Protein AF-A0A133XNL2-F1 (afdb_monomer_lite)

Secondary structure (DSSP, 8-state):
----EEEEE-SPPTT---S-SEEEESSS--SS-EEEEETTEEEEE--EEEEPPGGGSS-TTSPTTSHHHHTT-EEEE--EEE-TT--EEEEEEEE-TT--EEEEEEEEETTEEEEEEE-------------

Foldseek 3Di:
DAQWEWEQEPDQAPVNADARSIWTFDPDPSPNWYWYDDQFAIWTFPWDKDFDQLVPFPCSPDDPPDPRSVHVRIDTDTDTHQDQVDAAKTKIWDAHPVRDIWIKIFGDDRRGTPDMHTDPDDPDDPPPPDD

Organism: NCBI:txid281362

Radius of gyration: 19.34 Å; chains: 1; bounding box: 40×34×70 Å

Sequence (131 aa):
MSMFDNIRCEVPLPDDFEGDPLFQTKDFERVLATHVIRGDGLYLDDGHYETVPKAERPNPDAADGTLEDLKGSLRWAPNLVHHPEAHGIVNFYGDDAAGTLHEYEAKFMDGQLIGIKVRTDFPKADVIDSE

Structure (mmCIF, N/CA/C/O backbone):
data_AF-A0A133XNL2-F1
#
_entry.id   AF-A0A133XNL2-F1
#
loop_
_atom_site.group_PDB
_atom_site.id
_atom_site.type_symbol
_atom_site.label_atom_id
_atom_site.label_alt_id
_atom_site.label_comp_id
_atom_site.label_asym_id
_atom_site.label_entity_id
_atom_site.label_seq_id
_atom_site.pdbx_PDB_ins_code
_atom_site.Cartn_x
_atom_site.Cartn_y
_atom_site.Cartn_z
_atom_site.occupancy
_atom_site.B_iso_or_equiv
_atom_site.auth_seq_id
_atom_site.auth_comp_id
_atom_site.auth_asym_id
_atom_site.auth_atom_id
_atom_site.pdbx_PDB_model_num
ATOM 1 N N . MET A 1 1 ? 17.075 1.245 11.397 1.00 44.81 1 MET A N 1
ATOM 2 C CA . MET A 1 1 ? 15.791 1.207 10.669 1.00 44.81 1 MET A CA 1
ATOM 3 C C . MET A 1 1 ? 15.162 -0.135 10.969 1.00 44.81 1 MET A C 1
ATOM 5 O O . MET A 1 1 ? 15.850 -1.137 10.827 1.00 44.81 1 MET A O 1
ATOM 9 N N . SER A 1 2 ? 13.952 -0.148 11.517 1.00 50.03 2 SER A N 1
ATOM 10 C CA . SER A 1 2 ? 13.251 -1.400 11.804 1.00 50.03 2 SER A CA 1
ATOM 11 C C . SER A 1 2 ? 12.482 -1.840 10.557 1.00 50.03 2 SER A C 1
ATOM 13 O O . SER A 1 2 ? 12.060 -1.000 9.765 1.00 50.03 2 SER A O 1
ATOM 15 N N . MET A 1 3 ? 12.405 -3.151 10.358 1.00 75.50 3 MET A N 1
ATOM 16 C CA . MET A 1 3 ? 11.792 -3.814 9.214 1.00 75.50 3 MET A CA 1
ATOM 17 C C . MET A 1 3 ? 10.310 -4.001 9.545 1.00 75.50 3 MET A C 1
ATOM 19 O O . MET A 1 3 ? 9.989 -4.760 10.454 1.00 75.50 3 MET A O 1
ATOM 23 N N . PHE A 1 4 ? 9.430 -3.245 8.896 1.00 86.44 4 PHE A N 1
ATOM 24 C CA . PHE A 1 4 ? 7.990 -3.261 9.151 1.00 86.44 4 PHE A CA 1
ATOM 25 C C . PHE A 1 4 ? 7.236 -3.417 7.838 1.00 86.44 4 PHE A C 1
ATOM 27 O O . PHE A 1 4 ? 7.731 -3.010 6.787 1.00 86.44 4 PHE A O 1
ATOM 34 N N . ASP A 1 5 ? 6.050 -4.003 7.920 1.00 91.19 5 ASP A N 1
ATOM 35 C CA . ASP A 1 5 ? 5.181 -4.148 6.761 1.00 91.19 5 ASP A CA 1
ATOM 36 C C . ASP A 1 5 ? 4.478 -2.823 6.468 1.00 91.19 5 ASP A C 1
ATOM 38 O O . ASP A 1 5 ? 4.344 -1.959 7.343 1.00 91.19 5 ASP A O 1
ATOM 42 N N . ASN A 1 6 ? 4.028 -2.669 5.229 1.00 94.12 6 ASN A N 1
ATOM 43 C CA . ASN A 1 6 ? 3.306 -1.487 4.786 1.00 94.12 6 ASN A CA 1
ATOM 44 C C . ASN A 1 6 ? 1.825 -1.805 4.566 1.00 94.12 6 ASN A C 1
ATOM 46 O O . ASN A 1 6 ? 1.455 -2.931 4.229 1.00 94.12 6 ASN A O 1
ATOM 50 N N . ILE A 1 7 ? 0.988 -0.786 4.731 1.00 95.06 7 ILE A N 1
ATOM 51 C CA . ILE A 1 7 ? -0.440 -0.791 4.440 1.00 95.06 7 ILE A CA 1
ATOM 52 C C . ILE A 1 7 ? -0.703 0.282 3.395 1.00 95.06 7 ILE A C 1
ATOM 54 O O . ILE A 1 7 ? -0.494 1.463 3.646 1.00 95.06 7 ILE A O 1
ATOM 58 N N . ARG A 1 8 ? -1.199 -0.125 2.231 1.00 94.62 8 ARG A N 1
ATOM 59 C CA . ARG A 1 8 ? -1.762 0.778 1.234 1.00 94.62 8 ARG A CA 1
ATOM 60 C C . ARG A 1 8 ? -3.274 0.837 1.421 1.00 94.62 8 ARG A C 1
ATOM 62 O O . ARG A 1 8 ? -3.956 -0.160 1.189 1.00 94.62 8 ARG A O 1
ATOM 69 N N . CYS A 1 9 ? -3.809 1.970 1.865 1.00 93.56 9 CYS A N 1
ATOM 70 C CA . CYS A 1 9 ? -5.252 2.117 2.079 1.00 93.56 9 CYS A CA 1
ATOM 71 C C . CYS A 1 9 ? -5.917 2.744 0.847 1.00 93.56 9 CYS A C 1
ATOM 73 O O . CYS A 1 9 ? -5.605 3.871 0.482 1.00 93.56 9 CYS A O 1
ATOM 75 N N . GLU A 1 10 ? -6.833 2.021 0.196 1.00 92.56 10 GLU A N 1
ATOM 76 C CA . GLU A 1 10 ? -7.592 2.519 -0.968 1.00 92.56 10 GLU A CA 1
ATOM 77 C C . GLU A 1 10 ? -8.991 3.046 -0.580 1.00 92.56 10 GLU A C 1
ATOM 79 O O . GLU A 1 10 ? -9.742 3.523 -1.430 1.00 92.56 10 GLU A O 1
ATOM 84 N N . VAL A 1 11 ? -9.355 2.958 0.703 1.00 91.62 11 VAL A N 1
ATOM 85 C CA . VAL A 1 11 ? -10.613 3.479 1.261 1.00 91.62 11 VAL A CA 1
ATOM 86 C C . VAL A 1 11 ? -10.372 4.875 1.850 1.00 91.62 11 VAL A C 1
ATOM 88 O O . VAL A 1 11 ? -9.321 5.074 2.465 1.00 91.62 11 VAL A O 1
ATOM 91 N N . PRO A 1 12 ? -11.320 5.828 1.715 1.00 91.44 12 PRO A N 1
ATOM 92 C CA . PRO A 1 12 ? -11.224 7.124 2.381 1.00 91.44 12 PRO A CA 1
ATOM 93 C C . PRO A 1 12 ? -11.030 6.977 3.893 1.00 91.44 12 PRO A C 1
ATOM 95 O O . PRO A 1 12 ? -11.738 6.205 4.547 1.00 91.44 12 PRO A O 1
ATOM 98 N N . LEU A 1 13 ? -10.071 7.723 4.436 1.00 92.44 13 LEU A N 1
ATOM 99 C CA . LEU A 1 13 ? -9.786 7.747 5.865 1.00 92.44 13 LEU A CA 1
ATOM 100 C C . LEU A 1 13 ? -10.761 8.689 6.598 1.00 92.44 13 LEU A C 1
ATOM 102 O O . LEU A 1 13 ? -11.260 9.646 6.009 1.00 92.44 13 LEU A O 1
ATOM 106 N N . PRO A 1 14 ? -11.085 8.402 7.871 1.00 89.81 14 PRO A N 1
ATOM 107 C CA . PRO A 1 14 ? -12.144 9.085 8.628 1.00 89.81 14 PRO A CA 1
ATOM 108 C C . PRO A 1 14 ? -11.877 10.566 8.954 1.00 89.81 14 PRO A C 1
ATOM 110 O O . PRO A 1 14 ? -12.775 11.248 9.443 1.00 89.81 14 PRO A O 1
ATOM 113 N N . ASP A 1 15 ? -10.658 11.042 8.740 1.00 88.19 15 ASP A N 1
ATOM 114 C CA . ASP A 1 15 ? -10.161 12.396 8.995 1.00 88.19 15 ASP A CA 1
ATOM 115 C C . ASP A 1 15 ? -9.858 13.177 7.707 1.00 88.19 15 ASP A C 1
ATOM 117 O O . ASP A 1 15 ? -9.212 14.221 7.770 1.00 88.19 15 ASP A O 1
ATOM 121 N N . ASP A 1 16 ? -10.315 12.674 6.555 1.00 83.81 16 ASP A N 1
ATOM 122 C CA . ASP A 1 16 ? -10.045 13.246 5.234 1.00 83.81 16 ASP A CA 1
ATOM 123 C C . ASP A 1 16 ? -8.535 13.419 4.964 1.00 83.81 16 ASP A C 1
ATOM 125 O O . ASP A 1 16 ? -8.114 14.389 4.337 1.00 83.81 16 ASP A O 1
ATOM 129 N N . PHE A 1 17 ? -7.709 12.480 5.450 1.00 83.56 17 PHE A N 1
ATOM 130 C CA . PHE A 1 17 ? -6.259 12.493 5.245 1.00 83.56 17 PHE A CA 1
ATOM 131 C C . PHE A 1 17 ? -5.885 12.680 3.766 1.00 83.56 17 PHE A C 1
ATOM 133 O O . PHE A 1 17 ? -6.224 11.865 2.902 1.00 83.56 17 PHE A O 1
ATOM 140 N N . GLU A 1 18 ? -5.117 13.736 3.497 1.00 76.94 18 GLU A N 1
ATOM 141 C CA . GLU A 1 18 ? -4.533 14.036 2.192 1.00 76.94 18 GLU A CA 1
ATOM 142 C C . GLU A 1 18 ? -3.014 13.803 2.252 1.00 76.94 18 GLU A C 1
ATOM 144 O O . GLU A 1 18 ? -2.251 14.620 2.771 1.00 76.94 18 GLU A O 1
ATOM 149 N N . GLY A 1 19 ? -2.558 12.668 1.722 1.00 72.31 19 GLY A N 1
ATOM 150 C CA . GLY A 1 19 ? -1.146 12.284 1.720 1.00 72.31 19 GLY A CA 1
ATOM 151 C C . GLY A 1 19 ? -0.878 11.039 0.878 1.00 72.31 19 GLY A C 1
ATOM 152 O O . GLY A 1 19 ? -1.772 10.537 0.195 1.00 72.31 19 GLY A O 1
ATOM 153 N N . ASP A 1 20 ? 0.363 10.546 0.911 1.00 78.75 20 ASP A N 1
ATOM 154 C CA . ASP A 1 20 ? 0.690 9.247 0.314 1.00 78.75 20 ASP A CA 1
ATOM 155 C C . ASP A 1 20 ? -0.061 8.156 1.096 1.00 78.75 20 ASP A C 1
ATOM 157 O O . ASP A 1 20 ? 0.145 8.044 2.306 1.00 78.75 20 ASP A O 1
ATOM 161 N N . PRO A 1 21 ? -0.943 7.352 0.470 1.00 83.12 21 PRO A N 1
ATOM 162 C CA . PRO A 1 21 ? -1.739 6.345 1.173 1.00 83.12 21 PRO A CA 1
ATOM 163 C C . PRO A 1 21 ? -0.916 5.114 1.593 1.00 83.12 21 PRO A C 1
ATOM 165 O O . PRO A 1 21 ? -1.471 4.018 1.705 1.00 83.12 21 PRO A O 1
ATOM 168 N N . LEU A 1 22 ? 0.399 5.268 1.775 1.00 89.75 22 LEU A N 1
ATOM 169 C CA . LEU A 1 22 ? 1.339 4.232 2.168 1.00 89.75 22 LEU A CA 1
ATOM 170 C C . LEU A 1 22 ? 1.726 4.407 3.640 1.00 89.75 22 LEU A C 1
ATOM 172 O O . LEU A 1 22 ? 2.575 5.214 4.009 1.00 89.75 22 LEU A O 1
ATOM 176 N N . PHE A 1 23 ? 1.099 3.595 4.476 1.00 93.25 23 PHE A N 1
ATOM 177 C CA . PHE A 1 23 ? 1.280 3.553 5.919 1.00 93.25 23 PHE A CA 1
ATOM 178 C C . PHE A 1 23 ? 2.180 2.385 6.315 1.00 93.25 23 PHE A C 1
ATOM 180 O O . PHE A 1 23 ? 2.392 1.450 5.546 1.00 93.25 23 PHE A O 1
ATOM 187 N N . GLN A 1 24 ? 2.664 2.395 7.548 1.00 93.00 24 GLN A N 1
ATOM 188 C CA . GLN A 1 24 ? 3.422 1.310 8.153 1.00 93.00 24 GLN A CA 1
ATOM 189 C C . GLN A 1 24 ? 2.583 0.585 9.213 1.00 93.00 24 GLN A C 1
ATOM 191 O O . GLN A 1 24 ? 1.729 1.181 9.867 1.00 93.00 24 GLN A O 1
ATOM 196 N N . THR A 1 25 ? 2.840 -0.706 9.417 1.00 92.62 25 THR A N 1
ATOM 197 C CA . THR A 1 25 ? 2.211 -1.523 10.462 1.00 92.62 25 THR A CA 1
ATOM 198 C C . THR A 1 25 ? 3.218 -2.466 11.124 1.00 92.62 25 THR A C 1
ATOM 200 O O . THR A 1 25 ? 4.223 -2.868 10.533 1.00 92.62 25 THR A O 1
ATOM 203 N N . LYS A 1 26 ? 2.956 -2.825 12.385 1.00 90.12 26 LYS A N 1
ATOM 204 C CA . LYS A 1 26 ? 3.786 -3.751 13.179 1.00 90.12 26 LYS A CA 1
ATOM 205 C C . LYS A 1 26 ? 3.060 -5.040 13.556 1.00 90.12 26 LYS A C 1
ATOM 207 O O . LYS A 1 26 ? 3.648 -5.837 14.299 1.00 90.12 26 LYS A O 1
ATOM 212 N N . ASP A 1 27 ? 1.828 -5.203 13.077 1.00 89.88 27 ASP A N 1
ATOM 213 C CA . ASP A 1 27 ? 0.882 -6.224 13.537 1.00 89.88 27 ASP A CA 1
ATOM 214 C C . ASP A 1 27 ? 1.017 -7.555 12.779 1.00 89.88 27 ASP A C 1
ATOM 216 O O . ASP A 1 27 ? 0.502 -8.572 13.236 1.00 89.88 27 ASP A O 1
ATOM 220 N N . PHE A 1 28 ? 1.749 -7.568 11.661 1.00 88.19 28 PHE A N 1
ATOM 221 C CA . PHE A 1 28 ? 2.040 -8.762 10.860 1.00 88.19 28 P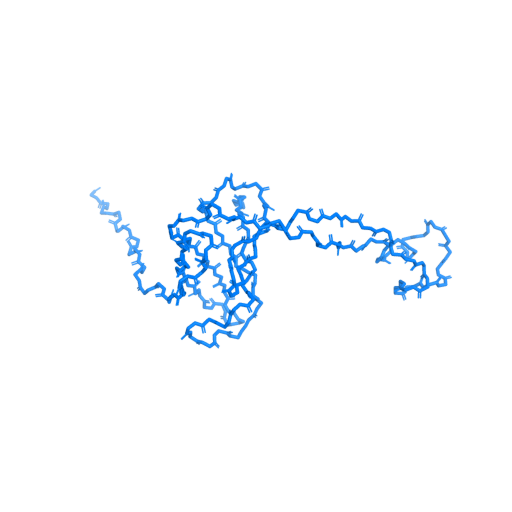HE A CA 1
ATOM 222 C C . PHE A 1 28 ? 3.446 -9.326 11.142 1.00 88.19 28 PHE A C 1
ATOM 224 O O . PHE A 1 28 ? 4.115 -8.941 12.105 1.00 88.19 28 PHE A O 1
ATOM 231 N N . GLU A 1 29 ? 3.901 -10.263 10.304 1.00 84.00 29 GLU A N 1
ATOM 232 C CA . GLU A 1 29 ? 5.174 -10.981 10.455 1.00 84.00 29 GLU A CA 1
ATOM 233 C C . GLU A 1 29 ? 6.427 -10.130 10.179 1.00 84.00 29 GLU A C 1
ATOM 235 O O . GLU A 1 29 ? 7.538 -10.595 10.437 1.00 84.00 29 GLU A O 1
ATOM 240 N N . ARG A 1 30 ? 6.274 -8.871 9.737 1.00 82.12 30 ARG A N 1
ATOM 241 C CA . ARG A 1 30 ? 7.366 -7.896 9.547 1.00 82.12 30 ARG A CA 1
ATOM 242 C C . ARG A 1 30 ? 8.372 -8.341 8.492 1.00 82.12 30 ARG A C 1
ATOM 244 O O . ARG A 1 30 ? 9.586 -8.253 8.681 1.00 82.12 30 ARG A O 1
ATOM 251 N N . VAL A 1 31 ? 7.849 -8.807 7.367 1.00 84.19 31 VAL A N 1
ATOM 252 C CA . VAL A 1 31 ? 8.610 -9.365 6.243 1.00 84.19 31 VAL A CA 1
ATOM 253 C C . VAL A 1 31 ? 8.827 -8.361 5.099 1.00 84.19 31 VAL A C 1
ATOM 255 O O . VAL A 1 31 ? 9.284 -8.755 4.032 1.00 84.19 31 VAL A O 1
ATOM 258 N N . LEU A 1 32 ? 8.560 -7.066 5.329 1.00 89.06 32 LEU A N 1
ATOM 259 C CA . LEU A 1 32 ? 8.525 -5.999 4.309 1.00 89.06 32 LEU A CA 1
ATOM 260 C C . LEU A 1 32 ? 7.446 -6.232 3.246 1.00 89.06 32 LEU A C 1
ATOM 262 O O . LEU A 1 32 ? 7.573 -5.787 2.105 1.00 89.06 32 LEU A O 1
ATOM 266 N N . ALA A 1 33 ? 6.375 -6.922 3.626 1.00 90.94 33 ALA A N 1
ATOM 267 C CA . ALA A 1 33 ? 5.221 -7.102 2.769 1.00 90.94 33 ALA A CA 1
ATOM 268 C C . ALA A 1 33 ? 4.424 -5.799 2.664 1.00 90.94 33 ALA A C 1
ATOM 270 O O . ALA A 1 33 ? 4.352 -5.006 3.606 1.00 90.94 33 ALA A O 1
ATOM 271 N N . THR A 1 34 ? 3.785 -5.597 1.514 1.00 93.88 34 THR A N 1
ATOM 272 C CA . THR A 1 34 ? 2.779 -4.547 1.349 1.00 93.88 34 THR A CA 1
ATOM 273 C C . THR A 1 34 ? 1.407 -5.193 1.331 1.00 93.88 34 THR A C 1
ATOM 275 O O . THR A 1 34 ? 1.104 -6.006 0.462 1.00 93.88 34 THR A O 1
ATOM 278 N N . HIS A 1 35 ? 0.571 -4.816 2.288 1.00 95.31 35 HIS A N 1
ATOM 279 C CA . HIS A 1 35 ? -0.827 -5.210 2.337 1.00 95.31 35 HIS A CA 1
ATOM 280 C C . HIS A 1 35 ? -1.691 -4.056 1.829 1.00 95.31 35 HIS A C 1
ATOM 282 O O . HIS A 1 35 ? -1.323 -2.890 1.958 1.00 95.31 35 HIS A O 1
ATOM 288 N N . VAL A 1 36 ? -2.843 -4.363 1.246 1.00 96.06 36 VAL A N 1
ATOM 289 C CA . VAL A 1 36 ? -3.774 -3.382 0.691 1.00 96.06 36 VAL A CA 1
ATOM 290 C C . VAL A 1 36 ? -5.117 -3.520 1.392 1.00 96.06 36 VAL A C 1
ATOM 292 O O . VAL A 1 36 ? -5.708 -4.600 1.401 1.00 96.06 36 VAL A O 1
ATOM 295 N N . ILE A 1 37 ? -5.606 -2.425 1.971 1.00 95.81 37 ILE A N 1
ATOM 296 C CA . ILE A 1 37 ? -6.954 -2.348 2.541 1.00 95.81 37 ILE A CA 1
ATOM 297 C C . ILE A 1 37 ? -7.885 -1.777 1.480 1.00 95.81 37 ILE A C 1
ATOM 299 O O . ILE A 1 37 ? -7.688 -0.660 0.996 1.00 95.81 37 ILE A O 1
ATOM 303 N N . ARG A 1 38 ? -8.919 -2.544 1.146 1.00 94.56 38 ARG A N 1
ATOM 304 C CA . ARG A 1 38 ? -9.987 -2.169 0.220 1.00 94.56 38 ARG A CA 1
ATOM 305 C C . ARG A 1 38 ? -11.333 -2.219 0.926 1.00 94.56 38 ARG A C 1
ATOM 307 O O . ARG A 1 38 ? -11.457 -2.773 2.015 1.00 94.56 38 ARG A O 1
ATOM 314 N N . GLY A 1 39 ? -12.357 -1.654 0.288 1.00 91.75 39 GLY A N 1
ATOM 315 C CA . GLY A 1 39 ? -13.711 -1.638 0.850 1.00 91.75 39 GLY A CA 1
ATOM 316 C C . GLY A 1 39 ? -14.297 -3.035 1.083 1.00 91.75 39 GLY A C 1
ATOM 317 O O . GLY A 1 39 ? -15.205 -3.183 1.891 1.00 91.75 39 GLY A O 1
ATOM 318 N N . ASP A 1 40 ? -13.775 -4.051 0.399 1.00 92.69 40 ASP A N 1
ATOM 319 C CA . ASP A 1 40 ? -14.218 -5.440 0.473 1.00 92.69 40 ASP A CA 1
ATOM 320 C C . ASP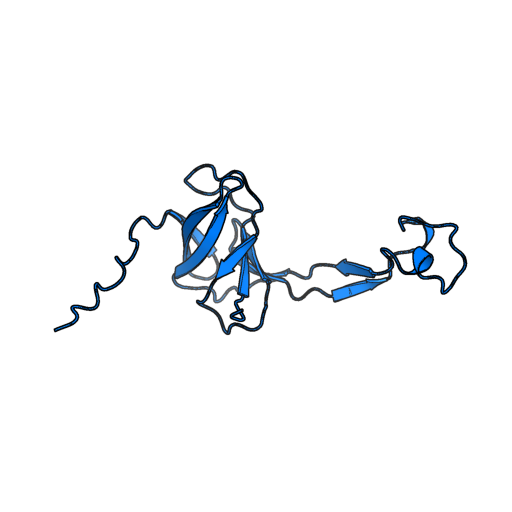 A 1 40 ? -13.326 -6.346 1.335 1.00 92.69 40 ASP A C 1
ATOM 322 O O . ASP A 1 40 ? -13.755 -7.453 1.649 1.00 92.69 40 ASP A O 1
ATOM 326 N N . GLY A 1 41 ? -12.143 -5.898 1.774 1.00 95.56 41 GLY A N 1
ATOM 327 C CA . GLY A 1 41 ? -11.281 -6.716 2.627 1.00 95.56 41 GLY A CA 1
ATOM 328 C C . GLY A 1 41 ? -9.806 -6.325 2.642 1.00 95.56 41 GLY A C 1
ATOM 329 O O . GLY A 1 41 ? -9.410 -5.223 2.250 1.00 95.56 41 GLY A O 1
ATOM 330 N N . LEU A 1 42 ? -8.996 -7.260 3.137 1.00 96.69 42 LEU A N 1
ATOM 331 C CA . LEU A 1 42 ? -7.542 -7.160 3.220 1.00 96.69 42 LEU A CA 1
ATOM 332 C C . LEU A 1 42 ? -6.892 -8.026 2.139 1.00 96.69 42 LEU A C 1
ATOM 334 O O . LEU A 1 42 ? -7.280 -9.176 1.926 1.00 96.69 42 LEU A O 1
ATOM 338 N N . TYR A 1 43 ? -5.871 -7.480 1.488 1.00 96.75 43 TYR A N 1
ATOM 339 C CA . TYR A 1 43 ? -5.123 -8.148 0.431 1.00 96.75 43 TYR A CA 1
ATOM 340 C C . TYR A 1 43 ? -3.621 -8.089 0.712 1.00 96.75 43 TYR A C 1
ATOM 342 O O . TYR A 1 43 ? -3.140 -7.091 1.241 1.00 96.75 43 TYR A O 1
ATOM 350 N N . LEU A 1 44 ? -2.869 -9.110 0.315 1.00 95.31 44 LEU A N 1
ATOM 351 C CA . LEU A 1 44 ? -1.411 -9.060 0.204 1.00 95.31 44 LEU A CA 1
ATOM 352 C C . LEU A 1 44 ? -1.032 -8.752 -1.246 1.00 95.31 44 LEU A C 1
ATOM 354 O O . LEU A 1 44 ? -1.538 -9.398 -2.164 1.00 95.31 44 LEU A O 1
ATOM 358 N N . ASP A 1 45 ? -0.156 -7.771 -1.462 1.00 95.00 45 ASP A N 1
ATOM 359 C CA . ASP A 1 45 ? 0.446 -7.523 -2.774 1.00 95.00 45 ASP A CA 1
ATOM 360 C C . ASP A 1 45 ? 1.653 -8.447 -2.973 1.00 95.00 45 ASP A C 1
ATOM 362 O O . ASP A 1 45 ? 2.788 -8.097 -2.654 1.00 95.00 45 ASP A O 1
ATOM 366 N N . ASP A 1 46 ? 1.379 -9.641 -3.497 1.00 93.38 46 ASP A N 1
ATOM 367 C CA . ASP A 1 46 ? 2.367 -10.665 -3.863 1.00 93.38 46 ASP A CA 1
ATOM 368 C C . ASP A 1 46 ? 2.677 -10.602 -5.369 1.00 93.38 46 ASP A C 1
ATOM 370 O O . ASP A 1 46 ? 2.676 -11.599 -6.099 1.00 93.38 46 ASP A O 1
ATOM 374 N N . GLY A 1 47 ? 2.813 -9.374 -5.872 1.00 92.62 47 GLY A N 1
ATOM 375 C CA . GLY A 1 47 ? 3.140 -9.080 -7.259 1.00 92.62 47 GLY A CA 1
ATOM 376 C C . GLY A 1 47 ? 4.524 -9.562 -7.689 1.00 92.62 47 GLY A C 1
ATOM 377 O O . GLY A 1 47 ? 5.286 -10.197 -6.961 1.00 92.62 47 GLY A O 1
ATOM 378 N N . HIS A 1 48 ? 4.866 -9.248 -8.931 1.00 93.94 48 HIS A N 1
ATOM 379 C CA . HIS A 1 48 ? 6.175 -9.557 -9.491 1.00 93.94 48 HIS A CA 1
ATOM 380 C C . HIS A 1 48 ? 6.647 -8.432 -10.403 1.00 93.94 48 HIS A C 1
ATOM 382 O O . HIS A 1 48 ? 5.864 -7.612 -10.877 1.00 93.94 48 HIS A O 1
ATOM 388 N N . TYR A 1 49 ? 7.948 -8.390 -10.675 1.00 95.38 49 TYR A N 1
ATOM 389 C CA . TYR A 1 49 ? 8.476 -7.489 -11.689 1.00 95.38 49 TYR A CA 1
ATOM 390 C C . TYR A 1 49 ? 8.310 -8.096 -13.075 1.00 95.38 49 TYR A C 1
ATOM 392 O O . TYR A 1 49 ? 8.729 -9.227 -13.323 1.00 95.38 49 TYR A O 1
ATOM 400 N N . GLU A 1 50 ? 7.770 -7.307 -13.995 1.00 97.12 50 GLU A N 1
ATOM 401 C CA . GLU A 1 50 ? 7.760 -7.631 -15.414 1.00 97.12 50 GLU A CA 1
ATOM 402 C 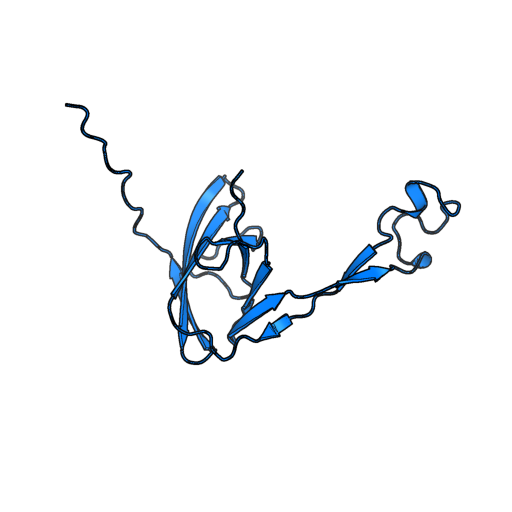C . GLU A 1 50 ? 8.668 -6.685 -16.197 1.00 97.12 50 GLU A C 1
ATOM 404 O O . GLU A 1 50 ? 8.901 -5.534 -15.816 1.00 97.12 50 GLU A O 1
ATOM 409 N N . THR A 1 51 ? 9.204 -7.187 -17.309 1.00 96.25 51 THR A N 1
ATOM 410 C CA . THR A 1 51 ? 10.016 -6.375 -18.213 1.00 96.25 51 THR A CA 1
ATOM 411 C C . THR A 1 51 ? 9.131 -5.426 -19.005 1.00 96.25 51 THR A C 1
ATOM 413 O O . THR A 1 51 ? 8.220 -5.848 -19.713 1.00 96.25 51 THR A O 1
ATOM 416 N N . VAL A 1 52 ? 9.448 -4.138 -18.934 1.00 96.56 52 VAL A N 1
ATOM 417 C CA . VAL A 1 52 ? 8.764 -3.092 -19.693 1.00 96.56 52 VAL A CA 1
ATOM 418 C C . VAL A 1 52 ? 9.264 -3.112 -21.140 1.00 96.56 52 VAL A C 1
ATOM 420 O O . VAL A 1 52 ? 10.487 -3.083 -21.358 1.00 96.56 52 VAL A O 1
ATOM 423 N N . PRO A 1 53 ? 8.369 -3.138 -22.147 1.00 95.50 53 PRO A N 1
ATOM 424 C CA . PRO A 1 53 ? 8.752 -3.021 -23.549 1.00 95.50 53 PRO A CA 1
ATOM 425 C C . PRO A 1 53 ? 9.562 -1.752 -23.803 1.00 95.50 53 PRO A C 1
ATOM 427 O O . PRO A 1 53 ? 9.239 -0.690 -23.284 1.00 95.50 53 PRO A O 1
ATOM 430 N N . LYS A 1 54 ? 10.604 -1.839 -24.637 1.00 93.25 54 LYS A N 1
ATOM 431 C CA . LYS A 1 54 ? 11.534 -0.719 -24.859 1.00 93.25 54 LYS A CA 1
ATOM 432 C C . LYS A 1 54 ? 10.837 0.569 -25.314 1.00 93.25 54 LYS A C 1
ATOM 434 O O . LYS A 1 54 ? 11.189 1.641 -24.843 1.00 93.25 54 LYS A O 1
ATOM 439 N N . ALA A 1 55 ? 9.807 0.447 -26.152 1.00 94.88 55 ALA A N 1
ATOM 440 C CA . ALA A 1 55 ? 9.018 1.572 -26.653 1.00 94.88 55 ALA A CA 1
ATOM 441 C C . ALA A 1 55 ? 8.221 2.326 -25.566 1.00 94.88 55 ALA A C 1
ATOM 443 O O . ALA A 1 55 ? 7.859 3.477 -25.780 1.00 94.88 55 ALA A O 1
ATOM 444 N N . GLU A 1 56 ? 7.949 1.698 -24.418 1.00 95.25 56 GLU A N 1
ATOM 445 C CA . GLU A 1 56 ? 7.238 2.305 -23.280 1.00 95.25 56 GLU A CA 1
ATOM 446 C C . GLU A 1 56 ? 8.198 2.935 -22.255 1.00 95.25 56 GLU A C 1
ATOM 448 O O . GLU A 1 56 ? 7.757 3.572 -21.298 1.00 95.25 56 GLU A O 1
ATOM 453 N N . ARG A 1 57 ? 9.516 2.746 -22.416 1.00 94.44 57 ARG A N 1
ATOM 454 C CA . ARG A 1 57 ? 10.519 3.225 -21.456 1.00 94.44 57 ARG A CA 1
ATOM 455 C C . ARG A 1 57 ? 10.786 4.724 -21.625 1.00 94.44 57 ARG A C 1
ATOM 457 O O . ARG A 1 57 ? 10.600 5.254 -22.717 1.00 94.44 57 ARG A O 1
ATOM 464 N N . PRO A 1 58 ? 11.321 5.405 -20.592 1.00 95.69 58 PRO A N 1
ATOM 465 C CA . PRO A 1 58 ? 11.688 6.821 -20.680 1.00 95.69 58 PRO A CA 1
ATOM 466 C C . PRO A 1 58 ? 12.687 7.157 -21.799 1.00 95.69 58 PRO A C 1
ATOM 468 O O . PRO A 1 58 ? 12.626 8.247 -22.359 1.00 95.69 58 PRO A O 1
ATOM 471 N N . ASN A 1 59 ? 13.593 6.228 -22.130 1.00 93.56 59 ASN A N 1
ATOM 472 C CA . ASN A 1 59 ? 14.609 6.392 -23.174 1.00 93.56 59 ASN A CA 1
ATOM 473 C C . ASN A 1 59 ? 14.514 5.253 -24.212 1.00 93.56 59 ASN A C 1
ATOM 475 O O . ASN A 1 59 ? 15.363 4.358 -24.221 1.00 93.56 59 ASN A O 1
ATOM 479 N N . PRO A 1 60 ? 13.496 5.248 -25.088 1.00 93.88 60 PRO A N 1
ATOM 480 C CA . PRO A 1 60 ? 13.242 4.124 -25.993 1.00 93.88 60 PRO A CA 1
ATOM 481 C C . PRO A 1 60 ? 14.335 3.948 -27.061 1.00 93.88 60 PRO A C 1
ATOM 483 O O . PRO A 1 60 ? 14.557 2.836 -27.538 1.00 93.88 60 PRO A O 1
ATOM 486 N N . ASP A 1 61 ? 15.056 5.022 -27.390 1.00 95.88 61 ASP A N 1
ATOM 487 C CA . ASP A 1 61 ? 16.110 5.041 -28.412 1.00 95.88 61 ASP A CA 1
ATOM 488 C C . ASP A 1 61 ? 17.523 4.811 -27.846 1.00 95.88 61 ASP A C 1
ATOM 490 O O . ASP A 1 61 ? 18.507 4.841 -28.589 1.00 95.88 61 ASP A O 1
ATOM 494 N N . ALA A 1 62 ? 17.660 4.599 -26.531 1.00 93.19 62 ALA A N 1
ATOM 495 C CA . ALA A 1 62 ? 18.959 4.337 -25.920 1.00 93.19 62 ALA A CA 1
ATOM 496 C C . ALA A 1 62 ? 19.592 3.065 -26.509 1.00 93.19 62 ALA A C 1
ATOM 498 O O . ALA A 1 62 ? 18.906 2.084 -26.803 1.00 93.19 62 ALA A O 1
ATOM 499 N N . ALA A 1 63 ? 20.915 3.066 -26.680 1.00 93.69 63 ALA A N 1
ATOM 500 C CA . ALA A 1 63 ? 21.625 1.878 -27.143 1.00 93.69 63 ALA A CA 1
ATOM 501 C C . ALA A 1 63 ? 21.484 0.735 -26.123 1.00 93.69 63 ALA A C 1
ATOM 503 O O . ALA A 1 63 ? 21.563 0.970 -24.912 1.00 93.69 63 ALA A O 1
ATOM 504 N N . ASP A 1 64 ? 21.292 -0.489 -26.620 1.00 92.25 64 ASP A N 1
ATOM 505 C CA . ASP A 1 64 ? 21.091 -1.674 -25.781 1.00 92.25 64 ASP A CA 1
ATOM 506 C C . ASP A 1 64 ? 22.252 -1.863 -24.796 1.00 92.25 64 ASP A C 1
ATOM 508 O O . ASP A 1 64 ? 23.427 -1.744 -25.158 1.00 92.25 64 ASP A O 1
ATOM 512 N N . GLY A 1 65 ? 21.922 -2.159 -23.537 1.00 89.44 65 GLY A N 1
ATOM 513 C CA . GLY A 1 65 ? 22.910 -2.423 -22.486 1.00 89.44 65 GLY A CA 1
ATOM 514 C C . GLY A 1 65 ? 23.549 -1.173 -21.870 1.00 89.44 65 GLY A C 1
ATOM 515 O O . GLY A 1 65 ? 24.444 -1.290 -21.031 1.00 89.44 65 GLY A O 1
ATOM 516 N N . THR A 1 66 ? 23.100 0.026 -22.246 1.00 94.31 66 THR A N 1
ATOM 517 C CA . THR A 1 66 ? 23.486 1.266 -21.558 1.00 94.31 66 THR A CA 1
ATOM 518 C C . THR A 1 66 ? 22.683 1.467 -20.273 1.00 94.31 66 THR A C 1
ATOM 520 O O . THR A 1 66 ? 21.576 0.956 -20.123 1.00 94.31 66 THR A O 1
ATOM 523 N N . LEU A 1 67 ? 23.205 2.275 -19.342 1.00 93.56 67 LEU A N 1
ATOM 524 C CA . LEU A 1 67 ? 22.450 2.652 -18.141 1.00 93.56 67 LEU A CA 1
ATOM 525 C C . LEU A 1 67 ? 21.120 3.341 -18.495 1.00 93.56 67 LEU A C 1
ATOM 527 O O . LEU A 1 67 ? 20.132 3.147 -17.795 1.00 93.56 67 LEU A O 1
ATOM 531 N N . GLU A 1 68 ? 21.085 4.118 -19.582 1.00 93.81 68 GLU A N 1
ATOM 532 C CA . GLU A 1 68 ? 19.865 4.786 -20.048 1.00 93.81 68 GLU A CA 1
ATOM 533 C C . GLU A 1 68 ? 18.803 3.803 -20.558 1.00 93.81 68 GLU A C 1
ATOM 535 O O . GLU A 1 68 ? 17.622 4.043 -20.319 1.00 93.81 68 GLU A O 1
ATOM 540 N N . ASP A 1 69 ? 19.211 2.693 -21.185 1.00 92.69 69 ASP A N 1
ATOM 541 C CA . ASP A 1 69 ? 18.324 1.607 -21.639 1.00 92.69 69 ASP A CA 1
ATOM 542 C C . ASP A 1 69 ? 17.732 0.795 -20.470 1.00 92.69 69 ASP A C 1
ATOM 544 O O . ASP A 1 69 ? 16.598 0.310 -20.539 1.00 92.69 69 ASP A O 1
ATOM 548 N N . LEU A 1 70 ? 18.466 0.693 -19.355 1.00 93.94 70 LEU A N 1
ATOM 549 C CA . LEU A 1 70 ? 18.008 -0.002 -18.147 1.00 93.94 70 LEU A CA 1
ATOM 550 C C . LEU A 1 70 ? 16.974 0.793 -17.337 1.00 93.94 70 LEU A C 1
ATOM 552 O O . LEU A 1 70 ? 16.215 0.199 -16.563 1.00 93.94 70 LEU A O 1
ATOM 556 N N . LYS A 1 71 ? 16.917 2.122 -17.481 1.00 94.75 71 LYS A N 1
ATOM 557 C CA . LYS A 1 71 ? 15.975 2.959 -16.723 1.00 94.75 71 LYS A CA 1
ATOM 558 C C . LYS A 1 71 ? 14.535 2.638 -17.117 1.00 94.75 71 LYS A C 1
ATOM 560 O O . LYS A 1 71 ? 14.161 2.718 -18.282 1.00 94.75 71 LYS A O 1
ATOM 565 N N . GLY A 1 72 ? 13.721 2.286 -16.121 1.00 93.44 72 GLY A N 1
ATOM 566 C CA . GLY A 1 72 ? 12.326 1.894 -16.336 1.00 93.44 72 GLY A CA 1
ATOM 567 C C . GLY A 1 72 ? 12.163 0.556 -17.063 1.00 93.44 72 GLY A C 1
ATOM 568 O O . GLY A 1 72 ? 11.093 0.292 -17.591 1.00 93.44 72 GLY A O 1
ATOM 569 N N . SER A 1 73 ? 13.206 -0.282 -17.118 1.00 95.06 73 SER A N 1
ATOM 570 C CA . SER A 1 73 ? 13.150 -1.596 -17.779 1.00 95.06 73 SER A CA 1
ATOM 571 C C . SER A 1 73 ? 12.311 -2.636 -17.033 1.00 95.06 73 SER A C 1
ATOM 573 O O . SER A 1 73 ? 11.930 -3.640 -17.632 1.00 95.06 73 SER A O 1
ATOM 575 N N . LEU A 1 74 ? 11.992 -2.389 -15.761 1.00 96.88 74 LEU A N 1
ATOM 576 C CA . LEU A 1 74 ? 11.114 -3.214 -14.939 1.00 96.88 74 LEU A CA 1
ATOM 577 C C . LEU A 1 74 ? 9.985 -2.359 -14.368 1.00 96.88 74 LEU A C 1
ATOM 579 O O . LEU A 1 74 ? 10.215 -1.219 -13.958 1.00 96.88 74 LEU A O 1
ATOM 583 N N . ARG A 1 75 ? 8.784 -2.931 -14.292 1.00 95.75 75 ARG A N 1
ATOM 584 C CA . ARG A 1 75 ? 7.662 -2.376 -13.526 1.00 95.75 75 ARG A CA 1
ATOM 585 C C . ARG A 1 75 ? 7.085 -3.444 -12.610 1.00 95.75 75 ARG A C 1
ATOM 587 O O . ARG A 1 75 ? 7.112 -4.625 -12.950 1.00 95.75 75 ARG A O 1
ATOM 594 N N . TRP A 1 76 ? 6.598 -3.023 -11.447 1.00 94.19 76 TRP A N 1
ATOM 595 C CA . TRP A 1 76 ? 5.855 -3.902 -10.551 1.00 94.19 76 TRP A CA 1
ATOM 596 C C . TRP A 1 76 ? 4.478 -4.180 -11.153 1.00 94.19 76 TRP A C 1
ATOM 598 O O . TRP A 1 76 ? 3.731 -3.245 -11.445 1.00 94.19 76 TRP A O 1
ATOM 608 N N . ALA A 1 77 ? 4.160 -5.452 -11.353 1.00 94.31 77 ALA A N 1
ATOM 609 C CA . ALA A 1 77 ? 2.840 -5.936 -11.709 1.00 94.31 77 ALA A CA 1
ATOM 610 C C . ALA A 1 77 ? 2.185 -6.487 -10.429 1.00 94.31 77 ALA A C 1
ATOM 612 O O . ALA A 1 77 ? 2.573 -7.571 -9.977 1.00 94.31 77 ALA A O 1
ATOM 613 N N . PRO A 1 78 ? 1.242 -5.749 -9.811 1.00 92.12 78 PRO A N 1
ATOM 614 C CA . PRO A 1 78 ? 0.651 -6.157 -8.544 1.00 92.12 78 PRO A CA 1
ATOM 615 C C . PRO A 1 78 ? -0.186 -7.424 -8.716 1.00 92.12 78 PRO A C 1
ATOM 617 O O . PRO A 1 78 ? -0.918 -7.574 -9.697 1.00 92.12 78 PRO A O 1
ATOM 620 N N . ASN A 1 79 ? -0.117 -8.311 -7.729 1.00 95.12 79 ASN A N 1
ATOM 621 C CA . ASN A 1 79 ? -0.964 -9.495 -7.637 1.00 95.12 79 ASN A CA 1
ATOM 622 C C . ASN A 1 79 ? -1.589 -9.519 -6.246 1.00 95.12 79 ASN A C 1
ATOM 624 O O . ASN A 1 79 ? -0.938 -9.846 -5.260 1.00 95.12 79 ASN A O 1
ATOM 628 N N . LEU A 1 80 ? -2.854 -9.111 -6.177 1.00 95.00 80 LEU A N 1
ATOM 629 C CA . LEU A 1 80 ? -3.543 -8.891 -4.914 1.00 95.00 80 LEU A CA 1
ATOM 630 C C . LEU A 1 80 ? -4.237 -10.171 -4.466 1.00 95.00 80 LEU A C 1
ATOM 632 O O . LEU A 1 80 ? -5.278 -10.552 -5.004 1.00 95.00 80 LEU A O 1
ATOM 636 N N . VAL A 1 81 ? -3.655 -10.819 -3.464 1.00 95.88 81 VAL A N 1
ATOM 637 C CA . VAL A 1 81 ? -4.165 -12.052 -2.869 1.00 95.88 81 VAL A CA 1
ATOM 638 C C . VAL A 1 81 ? -5.084 -11.691 -1.710 1.00 95.88 81 VAL A C 1
ATOM 640 O O . VAL A 1 81 ? -4.649 -11.088 -0.735 1.00 95.88 81 VAL A O 1
ATOM 643 N N . HIS A 1 82 ? -6.367 -12.026 -1.828 1.00 94.25 82 HIS A N 1
ATOM 644 C CA . HIS A 1 82 ? -7.356 -11.763 -0.783 1.00 94.25 82 HIS A CA 1
ATOM 645 C C . HIS A 1 82 ? -7.123 -12.651 0.448 1.00 94.25 82 HIS A C 1
ATOM 647 O O . HIS A 1 82 ? -6.892 -13.851 0.292 1.00 94.25 82 HIS A O 1
ATOM 653 N N . HIS A 1 83 ? -7.272 -12.076 1.644 1.00 92.12 83 HIS A N 1
ATOM 654 C CA . HIS A 1 83 ? -7.247 -12.774 2.932 1.00 92.12 83 HIS A CA 1
ATOM 655 C C . HIS A 1 83 ? -8.668 -12.954 3.495 1.00 92.12 83 HIS A C 1
ATOM 657 O O . HIS A 1 83 ? -9.105 -12.166 4.340 1.00 92.12 83 HIS A O 1
ATOM 663 N N . PRO A 1 84 ? -9.426 -13.979 3.056 1.00 89.75 84 PRO A N 1
ATOM 664 C CA . PRO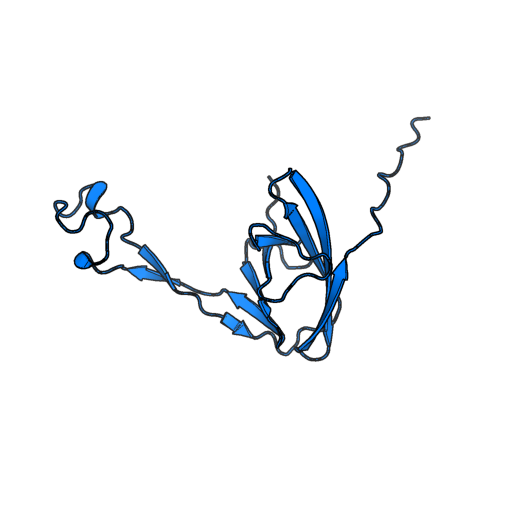 A 1 84 ? -10.791 -14.221 3.536 1.00 89.75 84 PRO A CA 1
ATOM 665 C C . PRO A 1 84 ? -10.863 -14.580 5.027 1.00 89.75 84 PRO A C 1
ATOM 667 O O . PRO A 1 84 ? -11.924 -14.493 5.637 1.00 89.75 84 PRO A O 1
ATOM 670 N N . GLU A 1 85 ? -9.749 -14.996 5.620 1.00 91.88 85 GLU A N 1
ATOM 671 C CA . GLU A 1 85 ? -9.606 -15.302 7.040 1.00 91.88 85 GLU A CA 1
ATOM 672 C C . GLU A 1 85 ? -9.320 -14.072 7.912 1.00 91.88 85 GLU A C 1
ATOM 674 O O . GLU A 1 85 ? -9.224 -14.207 9.133 1.00 91.88 85 GLU A O 1
ATOM 679 N N . ALA A 1 86 ? -9.176 -12.881 7.318 1.00 90.44 86 ALA A N 1
ATOM 680 C CA . ALA A 1 86 ? -8.876 -11.667 8.063 1.00 90.44 86 ALA A CA 1
ATOM 681 C C . ALA A 1 86 ? -9.971 -11.380 9.105 1.00 90.44 86 ALA A C 1
ATOM 683 O O . ALA A 1 86 ? -11.137 -11.134 8.785 1.00 90.44 86 ALA A O 1
ATOM 684 N N . HIS A 1 87 ? -9.586 -11.402 10.379 1.00 94.50 87 HIS A N 1
ATOM 685 C CA . HIS A 1 87 ? -10.475 -11.144 11.505 1.00 94.50 87 HIS A CA 1
ATOM 686 C C . HIS A 1 87 ? -9.690 -10.448 12.619 1.00 94.50 87 HIS A C 1
ATOM 688 O O . HIS A 1 87 ? -8.600 -10.887 12.983 1.00 94.50 87 HIS A O 1
ATOM 694 N N . GLY A 1 88 ? -10.248 -9.380 13.190 1.00 94.31 88 GLY A N 1
ATOM 695 C CA . GLY A 1 88 ? -9.625 -8.633 14.283 1.00 94.31 88 GLY A CA 1
ATOM 696 C C . GLY A 1 88 ? -9.388 -7.166 13.946 1.00 94.31 88 GLY A C 1
ATOM 697 O O . GLY A 1 88 ? -10.169 -6.552 13.222 1.00 94.31 88 GLY A O 1
ATOM 698 N N . ILE A 1 89 ? -8.346 -6.586 14.538 1.00 95.44 89 ILE A N 1
ATOM 699 C CA . ILE A 1 89 ? -7.980 -5.176 14.378 1.00 95.44 89 ILE A CA 1
ATOM 700 C C . ILE A 1 89 ? -6.545 -5.114 13.865 1.00 95.44 89 ILE A C 1
ATOM 702 O O . ILE A 1 89 ? -5.678 -5.790 14.412 1.00 95.44 89 ILE A O 1
ATOM 706 N N . VAL A 1 90 ? -6.318 -4.293 12.843 1.00 94.44 90 VAL A N 1
ATOM 707 C CA . VAL A 1 90 ? -4.996 -3.964 12.304 1.00 94.44 90 VAL A CA 1
ATOM 708 C C . VAL A 1 90 ? -4.729 -2.488 12.561 1.00 94.44 90 VAL A C 1
ATOM 710 O O . VAL A 1 90 ? -5.513 -1.629 12.152 1.00 94.44 90 VAL A O 1
ATOM 713 N N . ASN A 1 91 ? -3.616 -2.200 13.227 1.00 94.56 91 ASN A N 1
ATOM 714 C CA . ASN A 1 91 ? -3.128 -0.852 13.469 1.00 94.56 91 ASN A CA 1
ATOM 715 C C . ASN A 1 91 ? -2.154 -0.452 12.363 1.00 94.56 91 ASN A C 1
ATOM 717 O O . ASN A 1 91 ? -1.259 -1.223 11.998 1.00 94.56 91 ASN A O 1
ATOM 721 N N . PHE A 1 92 ? -2.285 0.768 11.859 1.00 94.06 92 PHE A N 1
ATOM 722 C CA . PHE A 1 92 ? -1.354 1.328 10.886 1.00 94.06 92 PHE A CA 1
ATOM 723 C C . PHE A 1 92 ? -1.184 2.828 11.095 1.00 94.06 92 PHE A C 1
ATOM 725 O O . PHE A 1 92 ? -2.058 3.486 11.655 1.00 94.06 92 PHE A O 1
ATOM 732 N N . TYR A 1 93 ? -0.033 3.353 10.693 1.00 91.81 93 TYR A N 1
ATOM 733 C CA . TYR A 1 93 ? 0.348 4.736 10.952 1.00 91.81 93 TYR A CA 1
ATOM 734 C C . TYR A 1 93 ? 1.214 5.304 9.834 1.00 91.81 93 TYR A C 1
ATOM 736 O O . TYR A 1 93 ? 1.911 4.569 9.134 1.00 91.81 93 TYR A O 1
ATOM 744 N N . GLY A 1 94 ? 1.180 6.616 9.667 1.00 89.00 94 GLY A N 1
ATOM 745 C CA . GLY A 1 94 ? 1.942 7.327 8.647 1.00 89.00 94 GLY A CA 1
ATOM 746 C C . GLY A 1 94 ? 1.917 8.822 8.907 1.00 89.00 94 GLY A C 1
ATOM 747 O O . GLY A 1 94 ? 1.143 9.294 9.737 1.00 89.00 94 GLY A O 1
ATOM 748 N N . ASP A 1 95 ? 2.772 9.550 8.205 1.00 87.12 95 ASP A N 1
ATOM 749 C CA . ASP A 1 95 ? 2.882 10.995 8.360 1.00 87.12 95 ASP A CA 1
ATOM 750 C C . ASP A 1 95 ? 2.232 11.700 7.165 1.00 87.12 95 ASP A C 1
ATOM 752 O O . ASP A 1 95 ? 2.362 11.256 6.021 1.00 87.12 95 ASP A O 1
ATOM 756 N N . ASP A 1 96 ? 1.534 12.807 7.417 1.00 84.88 96 ASP A N 1
ATOM 757 C CA . ASP A 1 96 ? 1.051 13.676 6.342 1.00 84.88 96 ASP A CA 1
ATOM 758 C C . ASP A 1 96 ? 2.188 14.525 5.734 1.00 84.88 96 ASP A C 1
ATOM 760 O O . ASP A 1 96 ? 3.341 14.505 6.173 1.00 84.88 96 ASP A O 1
ATOM 764 N N . ALA A 1 97 ? 1.862 15.332 4.720 1.00 83.19 97 ALA A N 1
ATOM 765 C CA . ALA A 1 97 ? 2.827 16.233 4.085 1.00 83.19 97 ALA A CA 1
ATOM 766 C C . ALA A 1 97 ? 3.414 17.299 5.039 1.00 83.19 97 ALA A C 1
ATOM 768 O O . ALA A 1 97 ? 4.465 17.871 4.741 1.00 83.19 97 ALA A O 1
ATOM 769 N N . ALA A 1 98 ? 2.751 17.582 6.165 1.00 85.06 98 ALA A N 1
ATOM 770 C CA . ALA A 1 98 ? 3.240 18.479 7.209 1.00 85.06 98 ALA A CA 1
ATOM 771 C C . ALA A 1 98 ? 4.112 17.756 8.257 1.00 85.06 98 ALA A C 1
ATOM 773 O O . ALA A 1 98 ? 4.703 18.418 9.113 1.00 85.06 98 ALA A O 1
ATOM 774 N N . GLY A 1 99 ? 4.239 16.427 8.173 1.00 83.31 99 GLY A N 1
ATOM 775 C CA . GLY A 1 99 ? 4.958 15.597 9.136 1.00 83.31 99 GLY A CA 1
ATOM 776 C C . GLY A 1 99 ? 4.164 15.322 10.416 1.00 83.31 99 GLY A C 1
ATOM 777 O O . GLY A 1 99 ? 4.762 14.992 11.441 1.00 83.31 99 GLY A O 1
ATOM 778 N N . THR A 1 100 ? 2.841 15.501 10.392 1.00 87.00 100 THR A N 1
ATOM 779 C CA . THR A 1 100 ? 1.963 15.100 11.496 1.00 87.00 100 THR A CA 1
ATOM 780 C C . THR A 1 100 ? 1.770 13.595 11.438 1.00 87.00 100 THR A C 1
ATOM 782 O O . THR A 1 100 ? 1.352 13.078 10.405 1.00 87.00 100 THR A O 1
ATOM 785 N N . LEU A 1 101 ? 2.033 12.909 12.549 1.00 87.75 101 LEU A N 1
ATOM 786 C CA . LEU A 1 101 ? 1.771 11.480 12.677 1.00 87.75 101 LEU A CA 1
ATOM 787 C C . LEU A 1 101 ? 0.267 11.224 12.803 1.00 87.75 101 LEU A C 1
ATOM 789 O O . LEU A 1 101 ? -0.387 11.765 13.698 1.00 87.75 101 LEU A O 1
ATOM 793 N N . HIS A 1 102 ? -0.239 10.335 11.957 1.00 89.38 102 HIS A N 1
ATOM 794 C CA . HIS A 1 102 ? -1.601 9.818 11.986 1.00 89.38 102 HIS A CA 1
ATOM 795 C C . HIS A 1 102 ? -1.583 8.319 12.267 1.00 89.38 102 HIS A C 1
ATOM 797 O O . HIS A 1 102 ? -0.777 7.573 11.708 1.00 89.38 102 HIS A O 1
ATOM 803 N N . GLU A 1 103 ? -2.487 7.871 13.135 1.00 92.44 103 GLU A N 1
ATOM 804 C CA . GLU A 1 103 ? -2.647 6.467 13.503 1.00 92.44 103 GLU A CA 1
ATOM 805 C C . GLU A 1 103 ? -4.100 6.034 13.297 1.00 92.44 103 GLU A C 1
ATOM 807 O O . GLU A 1 103 ? -5.043 6.743 13.658 1.00 92.44 103 GLU A O 1
ATOM 812 N N . TYR A 1 104 ? -4.284 4.830 12.764 1.00 94.88 104 TYR A N 1
ATOM 813 C CA . TYR A 1 104 ? -5.586 4.287 12.409 1.00 94.88 104 TYR A CA 1
ATOM 814 C C . TYR A 1 104 ? -5.744 2.846 12.888 1.00 94.88 104 TYR A C 1
ATOM 816 O O . TYR A 1 104 ? -4.788 2.072 12.962 1.00 94.88 104 TYR A O 1
ATOM 824 N N . GLU A 1 105 ? -6.994 2.474 13.153 1.00 95.44 105 GLU A N 1
ATOM 825 C CA . GLU A 1 105 ? -7.410 1.101 13.429 1.00 95.44 105 GLU A CA 1
ATOM 826 C C . GLU A 1 105 ? -8.409 0.646 12.363 1.00 95.44 105 GLU A C 1
ATOM 828 O O . GLU A 1 105 ? -9.518 1.182 12.286 1.00 95.44 105 GLU A O 1
ATOM 833 N N . ALA A 1 106 ? -8.041 -0.365 11.572 1.00 96.12 106 ALA A N 1
ATOM 834 C CA . ALA A 1 106 ? -8.953 -1.061 10.669 1.00 96.12 106 ALA A CA 1
ATOM 835 C C . ALA A 1 106 ? -9.489 -2.329 11.336 1.00 96.12 106 ALA A C 1
ATOM 837 O O . ALA A 1 106 ? -8.722 -3.180 11.787 1.00 96.12 106 ALA A O 1
ATOM 838 N N . LYS A 1 107 ? -10.815 -2.473 11.384 1.00 96.69 107 LYS A N 1
ATOM 839 C CA . LYS A 1 107 ? -11.480 -3.660 11.926 1.00 96.69 107 LYS A CA 1
ATOM 840 C C . LYS A 1 107 ? -11.948 -4.573 10.800 1.00 96.69 107 LYS A C 1
ATOM 842 O O . LYS A 1 107 ? -12.713 -4.138 9.942 1.00 96.69 107 LYS A O 1
ATOM 847 N N . PHE A 1 108 ? -11.579 -5.845 10.884 1.00 96.75 108 PHE A N 1
ATOM 848 C CA . PHE A 1 108 ? -12.005 -6.900 9.971 1.00 96.75 108 PHE A CA 1
ATOM 849 C C . PHE A 1 108 ? -12.852 -7.948 10.693 1.00 96.75 108 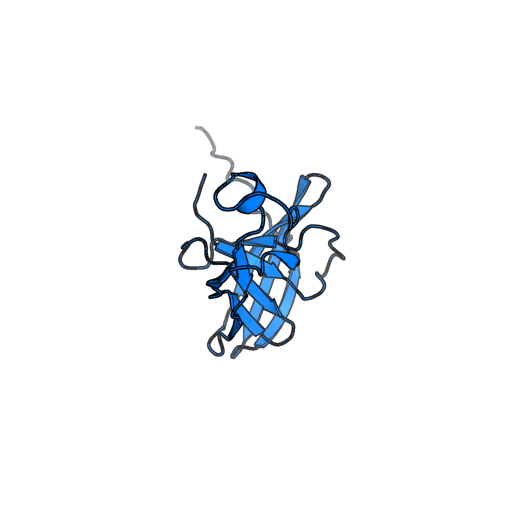PHE A C 1
ATOM 851 O O . PHE A 1 108 ? -12.599 -8.281 11.855 1.00 96.75 108 PHE A O 1
ATOM 858 N N . MET A 1 109 ? -13.860 -8.473 10.005 1.00 95.12 109 MET A N 1
ATOM 859 C CA . MET A 1 109 ? -14.676 -9.595 10.461 1.00 95.12 109 MET A CA 1
ATOM 860 C C . MET A 1 109 ? -15.007 -10.469 9.255 1.00 95.12 109 MET A C 1
ATOM 862 O O . MET A 1 109 ? -15.578 -9.985 8.283 1.00 95.12 109 MET A O 1
ATOM 866 N N . ASP A 1 110 ? -14.629 -11.743 9.332 1.00 92.75 110 ASP A N 1
ATOM 867 C CA . ASP A 1 110 ? -14.875 -12.761 8.303 1.00 92.75 110 ASP A CA 1
ATOM 868 C C . ASP A 1 110 ? -14.394 -12.323 6.904 1.00 92.75 110 ASP A C 1
ATOM 870 O O . ASP A 1 110 ? -15.111 -12.429 5.909 1.00 92.75 110 ASP A O 1
ATOM 874 N N . GLY A 1 111 ? -13.180 -11.763 6.853 1.00 91.00 111 GLY A N 1
ATOM 875 C CA . GLY A 1 111 ? -12.528 -11.276 5.635 1.00 91.00 111 GLY A CA 1
ATOM 876 C C . GLY A 1 111 ? -12.948 -9.869 5.208 1.00 91.00 111 GLY A C 1
ATOM 877 O O . GLY A 1 111 ? -12.269 -9.252 4.394 1.00 91.00 111 GLY A O 1
ATOM 878 N N . GLN A 1 112 ? -14.028 -9.324 5.774 1.00 94.75 112 GLN A N 1
ATOM 879 C CA . GLN A 1 112 ? -14.594 -8.043 5.354 1.00 94.75 112 GLN A CA 1
ATOM 880 C C . GLN A 1 112 ? -14.112 -6.887 6.224 1.00 94.75 112 GLN A C 1
ATOM 882 O O . GLN A 1 112 ? -14.037 -6.998 7.451 1.00 94.75 112 GLN A O 1
ATOM 887 N N . LEU A 1 113 ? -13.848 -5.743 5.589 1.00 96.56 113 LEU A N 1
ATOM 888 C CA . LEU A 1 113 ? -13.608 -4.490 6.294 1.00 96.56 113 LEU A CA 1
ATOM 889 C C . LEU A 1 113 ? -14.920 -3.986 6.913 1.00 96.56 113 LEU A C 1
ATOM 891 O O . LEU A 1 113 ? -15.883 -3.688 6.213 1.00 96.56 113 LEU A O 1
ATOM 895 N N . ILE A 1 114 ? -14.944 -3.852 8.238 1.00 96.62 114 ILE A N 1
ATOM 896 C CA . ILE A 1 114 ? -16.095 -3.326 8.986 1.00 96.62 114 ILE A CA 1
ATOM 897 C C . ILE A 1 114 ? -16.008 -1.809 9.152 1.00 96.62 114 ILE A C 1
ATOM 899 O O . ILE A 1 114 ? -17.030 -1.126 9.183 1.00 96.62 114 ILE A O 1
ATOM 903 N N . GLY A 1 115 ? -14.796 -1.270 9.273 1.00 94.69 115 GLY A N 1
ATOM 904 C CA . GLY A 1 115 ? -14.581 0.167 9.368 1.00 94.69 115 GLY A CA 1
ATOM 905 C C . GLY A 1 115 ? -13.165 0.532 9.783 1.00 94.69 115 GLY A C 1
ATOM 906 O O . GLY A 1 115 ? -12.404 -0.311 10.264 1.00 94.69 115 GLY A O 1
ATOM 907 N N . ILE A 1 116 ? -12.848 1.812 9.606 1.00 95.94 116 ILE A N 1
ATOM 908 C CA . ILE A 1 116 ? -11.581 2.429 9.991 1.00 95.94 116 ILE A CA 1
ATOM 909 C C . ILE A 1 116 ? -11.896 3.608 10.913 1.00 95.94 116 ILE A C 1
ATOM 911 O O . ILE A 1 116 ? -12.843 4.355 10.662 1.00 95.94 116 ILE A O 1
ATOM 915 N N . LYS A 1 117 ? -11.123 3.777 11.986 1.00 94.56 117 LYS A N 1
ATOM 916 C CA . LYS A 1 117 ? -11.209 4.946 12.875 1.00 94.56 117 LYS A CA 1
ATOM 917 C C . LYS A 1 117 ? -9.822 5.505 13.174 1.00 94.56 117 LYS A C 1
ATOM 919 O O . LYS A 1 117 ? -8.849 4.752 13.195 1.00 94.56 117 LYS A O 1
ATOM 924 N N . VAL A 1 118 ? -9.762 6.806 13.452 1.00 93.25 118 VAL A N 1
ATOM 925 C CA . VAL A 1 118 ? -8.561 7.450 13.998 1.00 93.25 118 VAL A CA 1
ATOM 926 C C . VAL A 1 118 ? -8.297 6.892 15.390 1.00 93.25 118 VAL A C 1
ATOM 928 O O . VAL A 1 118 ? -9.215 6.767 16.211 1.00 93.25 118 VAL A O 1
ATOM 931 N N . ARG A 1 119 ? -7.039 6.571 15.667 1.00 86.94 119 ARG A N 1
ATOM 932 C CA . ARG A 1 119 ? -6.586 6.198 16.997 1.00 86.94 119 ARG A CA 1
ATOM 933 C C . ARG A 1 119 ? -6.147 7.460 17.736 1.00 86.94 119 ARG A C 1
ATOM 935 O O . ARG A 1 119 ? -5.108 8.038 17.458 1.00 86.94 119 ARG 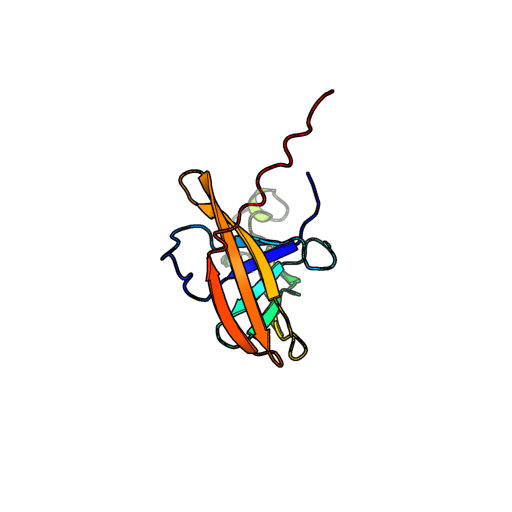A O 1
ATOM 942 N N . THR A 1 120 ? -6.970 7.900 18.682 1.00 72.19 120 THR A N 1
ATOM 943 C CA . THR A 1 120 ? -6.706 9.097 19.503 1.00 72.19 120 THR A CA 1
ATOM 944 C C . THR A 1 120 ? -5.873 8.805 20.750 1.00 72.19 120 THR A C 1
ATOM 946 O O . THR A 1 120 ? -5.385 9.727 21.403 1.00 72.19 120 THR A O 1
ATOM 949 N N . ASP A 1 121 ? -5.715 7.525 21.089 1.00 61.25 121 ASP A N 1
ATOM 950 C CA . ASP A 1 121 ? -5.005 7.086 22.282 1.00 61.25 121 ASP A CA 1
ATOM 951 C C . ASP A 1 121 ? -3.536 6.844 21.943 1.00 61.25 121 ASP A C 1
ATOM 953 O O . ASP A 1 121 ? -3.100 5.719 21.674 1.00 61.25 121 ASP A O 1
ATOM 957 N N . PHE A 1 122 ? -2.764 7.929 21.984 1.00 52.09 122 PHE A N 1
ATOM 958 C CA . PHE A 1 122 ? -1.324 7.827 22.154 1.00 52.09 122 PHE A CA 1
ATOM 959 C C . PHE A 1 122 ? -1.084 7.180 23.522 1.00 52.09 122 PHE A C 1
ATOM 961 O O . PHE A 1 122 ? -1.495 7.764 24.536 1.00 52.09 122 PHE A O 1
ATOM 968 N N . PRO A 1 123 ? -0.415 6.019 23.632 1.00 47.38 123 PRO A N 1
ATOM 969 C CA . PRO A 1 123 ? 0.218 5.710 24.897 1.00 47.38 123 PRO A CA 1
ATOM 970 C C . PRO A 1 123 ? 1.169 6.877 25.173 1.00 47.38 123 PRO A C 1
ATOM 972 O O . PRO A 1 123 ? 2.117 7.112 24.421 1.00 47.38 123 PRO A O 1
ATOM 975 N N . LYS A 1 124 ? 0.874 7.666 26.217 1.00 42.81 124 LYS A N 1
ATOM 976 C CA . LYS A 1 124 ? 1.870 8.573 26.788 1.00 42.81 124 LYS A CA 1
ATOM 977 C C . LYS A 1 124 ? 3.119 7.728 26.962 1.00 42.81 124 LYS A C 1
ATOM 979 O O . LYS A 1 124 ? 3.021 6.655 27.553 1.00 42.81 124 LYS A O 1
ATOM 984 N N . ALA A 1 125 ? 4.244 8.187 26.414 1.00 43.09 125 ALA A N 1
ATOM 985 C CA . ALA A 1 125 ? 5.532 7.603 26.739 1.00 43.09 125 ALA A CA 1
ATOM 986 C C . ALA A 1 125 ? 5.548 7.420 28.256 1.00 43.09 125 ALA A C 1
ATOM 988 O O . ALA A 1 125 ? 5.307 8.397 28.974 1.00 43.09 125 ALA A O 1
ATOM 989 N N . ASP A 1 126 ? 5.712 6.176 28.713 1.00 43.25 126 ASP A N 1
ATOM 990 C CA . ASP A 1 126 ? 5.923 5.906 30.123 1.00 43.25 126 ASP A CA 1
ATOM 991 C C . ASP A 1 126 ? 7.025 6.866 30.555 1.00 43.25 126 ASP A C 1
ATOM 993 O O . ASP A 1 126 ? 8.154 6.816 30.054 1.00 43.25 126 ASP A O 1
ATOM 997 N N . VAL A 1 127 ? 6.656 7.830 31.398 1.00 44.03 127 VAL A N 1
ATOM 998 C CA . VAL A 1 127 ? 7.629 8.651 32.094 1.00 44.03 127 VAL A CA 1
ATOM 999 C C . VAL A 1 127 ? 8.389 7.634 32.919 1.00 44.03 127 VAL A C 1
ATOM 1001 O O . VAL A 1 127 ? 7.860 7.101 33.891 1.00 44.03 127 VAL A O 1
ATOM 1004 N N . ILE A 1 128 ? 9.583 7.273 32.452 1.00 46.88 128 ILE A N 1
ATOM 1005 C CA . ILE A 1 128 ? 10.545 6.540 33.255 1.00 46.88 128 ILE A CA 1
ATOM 1006 C C . ILE A 1 128 ? 10.812 7.475 34.430 1.00 46.88 128 ILE A C 1
ATOM 1008 O O . ILE A 1 128 ? 11.559 8.443 34.289 1.00 46.88 128 ILE A O 1
ATOM 1012 N N . ASP A 1 129 ? 10.123 7.237 35.546 1.00 43.75 129 ASP A N 1
ATOM 1013 C CA . ASP A 1 129 ? 10.477 7.818 36.832 1.00 43.75 129 ASP A CA 1
ATOM 1014 C C . ASP A 1 129 ? 11.899 7.336 37.114 1.00 43.75 129 ASP A C 1
ATOM 1016 O O . ASP A 1 129 ? 12.148 6.173 37.438 1.00 43.75 129 ASP A O 1
ATOM 1020 N N . SER A 1 130 ? 12.861 8.218 36.864 1.00 46.94 130 SER A N 1
ATOM 1021 C CA . SER A 1 130 ? 14.213 8.057 37.360 1.00 46.94 130 SER A CA 1
ATOM 1022 C C . SER A 1 130 ? 14.187 8.408 38.846 1.00 46.94 130 SER A C 1
ATOM 1024 O O . SER A 1 130 ? 14.233 9.593 39.190 1.00 46.94 130 SER A O 1
ATOM 1026 N N . GLU A 1 131 ? 14.067 7.392 39.701 1.00 47.16 131 GLU A N 1
ATOM 1027 C CA . GLU A 1 131 ? 14.535 7.470 41.094 1.00 47.16 131 GLU A CA 1
ATOM 1028 C C . GLU A 1 131 ? 16.070 7.509 41.159 1.00 47.16 131 GLU A C 1
ATOM 1030 O O . GLU A 1 131 ? 16.731 6.821 40.342 1.00 47.16 131 GLU A O 1
#

pLDDT: mean 87.35, std 14.25, range [42.81, 97.12]